Protein AF-A0A2N7PQ66-F1 (afdb_monomer_lite)

Organism: NCBI:txid1295609

Foldseek 3Di:
DPLPPPPVNLVVLVVVLVVLVVCLVVVVDDDPRNVVSNVVSVVSNVCSVVSVPPPD

Sequence (56 aa):
MKKNMGIIDRIIRILIAIFLIVLIYKGQVKDVLAIILGIISAVFILTGLIGWCRFI

Radius of gyration: 12.71 Å; chains: 1; bounding box: 26×19×32 Å

Secondary structure (DSSP, 8-state):
----S-HHHHHHHHHHHHHHHHHHHTT-S-THHHHHHHHHHHHHHHHHHHT-TT--

pLDDT: mean 73.17, std 11.6, range [39.06, 85.5]

InterPro domains:
  IPR021309 Inner membrane protein YgaP-like, transmembrane domain [PF11127] (1-53)

Structure (mmCIF, N/CA/C/O backbone):
data_AF-A0A2N7PQ66-F1
#
_entry.id   AF-A0A2N7PQ66-F1
#
loop_
_atom_site.group_PDB
_atom_site.id
_atom_site.type_symbol
_atom_site.label_atom_id
_atom_site.label_alt_id
_atom_site.label_comp_id
_atom_site.label_asym_id
_atom_site.label_entity_id
_atom_site.label_seq_id
_atom_site.pdbx_PDB_ins_code
_atom_site.Cartn_x
_atom_site.Cartn_y
_atom_site.Cartn_z
_atom_site.occupancy
_atom_site.B_iso_or_equiv
_atom_site.auth_seq_id
_atom_site.auth_comp_id
_atom_site.auth_asym_id
_atom_site.auth_atom_id
_atom_site.pdbx_PDB_model_num
ATOM 1 N N . MET A 1 1 ? 12.746 8.205 -16.289 1.00 48.94 1 MET A N 1
ATOM 2 C CA . MET A 1 1 ? 13.800 7.374 -15.661 1.00 48.94 1 MET A CA 1
ATOM 3 C C . MET A 1 1 ? 13.638 5.947 -16.156 1.00 48.94 1 MET A C 1
ATOM 5 O O . MET A 1 1 ? 12.504 5.490 -16.238 1.00 48.94 1 MET A O 1
ATOM 9 N N . LYS A 1 2 ? 14.729 5.275 -16.545 1.00 39.06 2 LYS A N 1
ATOM 10 C CA . LYS A 1 2 ? 14.709 3.869 -16.981 1.00 39.06 2 LYS A CA 1
ATOM 11 C C . LYS A 1 2 ? 14.035 3.049 -15.875 1.00 39.06 2 LYS A C 1
ATOM 13 O O . LYS A 1 2 ? 14.474 3.096 -14.730 1.00 39.06 2 LYS A O 1
ATOM 18 N N . LYS A 1 3 ? 12.904 2.417 -16.190 1.00 49.72 3 LYS A N 1
ATOM 19 C CA . LYS A 1 3 ? 12.041 1.745 -15.214 1.00 49.72 3 LYS A CA 1
ATOM 20 C C . LYS A 1 3 ? 12.748 0.459 -14.781 1.00 49.72 3 LYS A C 1
ATOM 22 O O . LYS A 1 3 ? 12.583 -0.574 -15.410 1.00 49.72 3 LYS A O 1
ATOM 27 N N . ASN A 1 4 ? 13.608 0.563 -13.770 1.00 54.53 4 ASN A N 1
ATOM 28 C CA . ASN A 1 4 ? 14.418 -0.541 -13.250 1.00 54.53 4 ASN A CA 1
ATOM 29 C C . ASN A 1 4 ? 13.841 -1.088 -11.936 1.00 54.53 4 ASN A C 1
ATOM 31 O O . ASN A 1 4 ? 14.576 -1.434 -11.021 1.00 54.53 4 ASN A O 1
ATOM 35 N N . MET A 1 5 ? 12.513 -1.122 -11.830 1.00 59.34 5 MET A N 1
ATOM 36 C CA . MET A 1 5 ? 11.849 -2.018 -10.891 1.00 59.34 5 MET A CA 1
ATOM 37 C C . MET A 1 5 ? 11.641 -3.320 -11.647 1.00 59.34 5 MET A C 1
ATOM 39 O O . MET A 1 5 ? 10.913 -3.343 -12.644 1.00 59.34 5 MET A O 1
ATOM 43 N N . GLY A 1 6 ? 12.322 -4.381 -11.211 1.00 70.38 6 GLY A N 1
ATOM 44 C CA . GLY A 1 6 ? 12.082 -5.716 -11.740 1.00 70.38 6 GLY A CA 1
ATOM 45 C C . GLY A 1 6 ? 10.586 -6.011 -11.671 1.00 70.38 6 GLY A C 1
ATOM 46 O O . GLY A 1 6 ? 9.937 -5.703 -10.675 1.00 70.38 6 GLY A O 1
ATOM 47 N N . ILE A 1 7 ? 10.024 -6.588 -12.733 1.00 72.75 7 ILE A N 1
ATOM 48 C CA . ILE A 1 7 ? 8.603 -6.982 -12.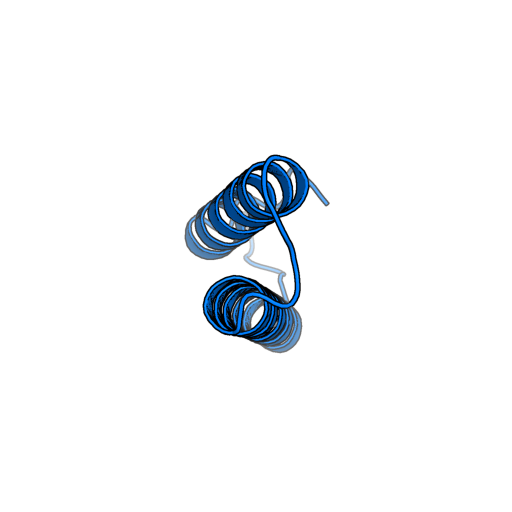797 1.00 72.75 7 ILE A CA 1
ATOM 49 C C . ILE A 1 7 ? 8.193 -7.774 -11.543 1.00 72.75 7 ILE A C 1
ATOM 51 O O . ILE A 1 7 ? 7.092 -7.603 -11.027 1.00 72.75 7 ILE A O 1
ATOM 55 N N . ILE A 1 8 ? 9.133 -8.556 -11.014 1.00 77.00 8 ILE A N 1
ATOM 56 C CA . ILE A 1 8 ? 9.032 -9.314 -9.768 1.00 77.00 8 ILE A CA 1
ATOM 57 C C . ILE A 1 8 ? 8.743 -8.407 -8.556 1.00 77.00 8 ILE A C 1
ATOM 59 O O . ILE A 1 8 ? 7.821 -8.698 -7.804 1.00 77.00 8 ILE A O 1
ATOM 63 N N . ASP A 1 9 ? 9.448 -7.284 -8.393 1.00 76.06 9 ASP A N 1
ATOM 64 C CA . ASP A 1 9 ? 9.260 -6.352 -7.266 1.00 76.06 9 ASP A CA 1
ATOM 65 C C . ASP A 1 9 ? 7.853 -5.727 -7.275 1.00 76.06 9 ASP A C 1
ATOM 67 O O . ASP A 1 9 ? 7.154 -5.674 -6.258 1.00 76.06 9 ASP A O 1
ATOM 71 N N . ARG A 1 10 ? 7.369 -5.366 -8.473 1.00 76.06 10 ARG A N 1
ATOM 72 C CA . ARG A 1 10 ? 6.008 -4.850 -8.674 1.00 76.06 10 ARG A CA 1
ATOM 73 C C . ARG A 1 10 ? 4.945 -5.893 -8.322 1.00 76.06 10 ARG A C 1
ATOM 75 O O . ARG A 1 10 ? 3.952 -5.553 -7.682 1.00 76.06 10 ARG A O 1
ATOM 82 N N . ILE A 1 11 ? 5.145 -7.143 -8.738 1.00 81.56 11 ILE A N 1
ATOM 83 C CA . ILE A 1 11 ? 4.223 -8.250 -8.450 1.00 81.56 11 ILE A CA 1
ATOM 84 C C . ILE A 1 11 ? 4.188 -8.542 -6.947 1.00 81.56 11 ILE A C 1
ATOM 86 O O . ILE A 1 11 ? 3.102 -8.659 -6.380 1.00 81.56 11 ILE A O 1
ATOM 90 N N . ILE A 1 12 ? 5.350 -8.586 -6.289 1.00 82.50 12 ILE A N 1
ATOM 91 C CA . ILE A 1 12 ? 5.459 -8.827 -4.845 1.00 82.50 12 ILE A CA 1
ATOM 92 C C . ILE A 1 12 ? 4.733 -7.733 -4.051 1.00 82.50 12 ILE A C 1
ATOM 94 O O . ILE A 1 12 ? 3.947 -8.059 -3.162 1.00 82.50 12 ILE A O 1
ATOM 98 N N . ARG A 1 13 ? 4.903 -6.448 -4.398 1.00 80.94 13 ARG A N 1
ATOM 99 C CA . ARG A 1 13 ? 4.170 -5.350 -3.733 1.00 80.94 13 ARG A CA 1
ATOM 100 C C . ARG A 1 13 ? 2.660 -5.481 -3.857 1.00 80.94 13 ARG A C 1
ATOM 102 O O . ARG A 1 13 ? 1.952 -5.275 -2.876 1.00 80.94 13 ARG A O 1
ATOM 109 N N . ILE A 1 14 ? 2.170 -5.812 -5.049 1.00 78.94 14 ILE A N 1
ATOM 110 C CA . ILE A 1 14 ? 0.732 -5.968 -5.290 1.00 78.94 14 ILE A CA 1
ATOM 111 C C . ILE A 1 14 ? 0.190 -7.161 -4.490 1.00 78.94 14 ILE A C 1
ATOM 113 O O . ILE A 1 14 ? -0.850 -7.037 -3.847 1.00 78.94 14 ILE A O 1
ATOM 117 N N . LEU A 1 15 ? 0.915 -8.283 -4.461 1.00 85.50 15 LEU A N 1
ATOM 118 C CA . LEU A 1 15 ? 0.557 -9.462 -3.665 1.00 85.50 15 LEU 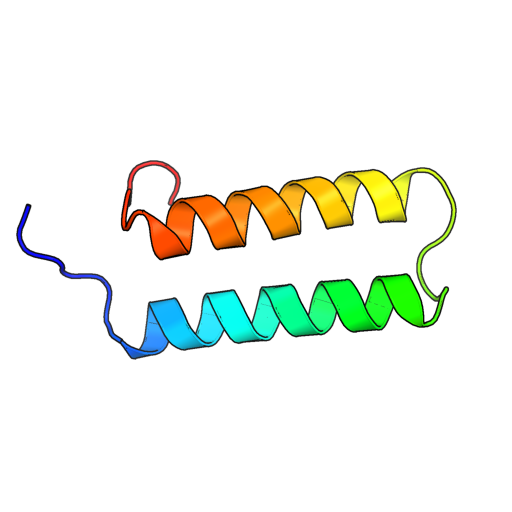A CA 1
ATOM 119 C C . LEU A 1 15 ? 0.485 -9.158 -2.165 1.00 85.50 15 LEU A C 1
ATOM 121 O O . LEU A 1 15 ? -0.497 -9.521 -1.520 1.00 85.50 15 LEU A O 1
ATOM 125 N N . ILE A 1 16 ? 1.484 -8.460 -1.619 1.00 83.44 16 ILE A N 1
ATOM 126 C CA . ILE A 1 16 ? 1.505 -8.053 -0.205 1.00 83.44 16 ILE A CA 1
ATOM 127 C C . ILE A 1 16 ? 0.318 -7.139 0.108 1.00 83.44 16 ILE A C 1
ATOM 129 O O . ILE A 1 16 ? -0.353 -7.322 1.123 1.00 83.44 16 ILE A O 1
ATOM 133 N N . ALA A 1 17 ? 0.020 -6.182 -0.770 1.00 79.19 17 ALA A N 1
ATOM 134 C CA . ALA A 1 17 ? -1.082 -5.257 -0.557 1.00 79.19 17 ALA A CA 1
ATOM 135 C C . ALA A 1 17 ? -2.448 -5.965 -0.566 1.00 79.19 17 ALA A C 1
ATOM 137 O O . ALA A 1 17 ? -3.278 -5.715 0.310 1.00 79.19 17 ALA A O 1
ATOM 138 N N . ILE A 1 18 ? -2.657 -6.904 -1.496 1.00 84.88 18 ILE A N 1
ATOM 139 C CA . ILE A 1 18 ? -3.857 -7.753 -1.539 1.00 84.88 18 ILE A CA 1
ATOM 140 C C . ILE A 1 18 ? -3.956 -8.611 -0.272 1.00 84.88 18 ILE A C 1
ATOM 142 O O . ILE A 1 18 ? -5.027 -8.696 0.327 1.00 84.88 18 ILE A O 1
ATOM 146 N N . PHE A 1 19 ? -2.849 -9.205 0.180 1.00 85.50 19 PHE A N 1
ATOM 147 C CA . PHE A 1 19 ? -2.821 -10.005 1.404 1.00 85.50 19 PHE A CA 1
ATOM 148 C C . PHE A 1 19 ? -3.228 -9.189 2.639 1.00 85.50 19 PHE A C 1
ATOM 150 O O . PHE A 1 19 ? -4.067 -9.637 3.420 1.00 85.50 19 PHE A O 1
ATOM 157 N N . LEU A 1 20 ? -2.708 -7.965 2.784 1.00 79.62 20 LEU A N 1
ATOM 158 C CA . LEU A 1 20 ? -3.077 -7.056 3.873 1.00 79.62 20 LEU A CA 1
ATOM 159 C C . LEU A 1 20 ? -4.563 -6.673 3.834 1.00 79.62 20 LEU A C 1
ATOM 161 O O . LEU A 1 20 ? -5.213 -6.658 4.877 1.00 79.62 20 LEU A O 1
ATOM 165 N N . ILE A 1 21 ? -5.123 -6.424 2.645 1.00 80.81 21 ILE A N 1
ATOM 166 C CA . ILE A 1 21 ? -6.556 -6.136 2.476 1.00 80.81 21 ILE A CA 1
ATOM 167 C C . ILE A 1 21 ? -7.407 -7.328 2.928 1.00 80.81 21 ILE A C 1
ATOM 169 O O . ILE A 1 21 ? -8.376 -7.145 3.664 1.00 80.81 21 ILE A O 1
ATOM 173 N N . VAL A 1 22 ? -7.033 -8.552 2.545 1.00 84.25 22 VAL A N 1
ATOM 174 C CA . VAL A 1 22 ? -7.739 -9.775 2.966 1.00 84.25 22 VAL A CA 1
ATOM 175 C C . VAL A 1 22 ? -7.637 -9.981 4.481 1.00 84.25 22 VAL A C 1
ATOM 177 O O . VAL A 1 22 ? -8.618 -10.376 5.112 1.00 84.25 22 VAL A O 1
ATOM 180 N N . LEU A 1 23 ? -6.481 -9.688 5.080 1.00 80.44 23 LEU A N 1
ATOM 181 C CA . LEU A 1 23 ? -6.264 -9.796 6.525 1.00 80.44 23 LEU A CA 1
ATOM 182 C C . LEU A 1 23 ? -7.142 -8.809 7.315 1.00 80.44 23 LEU A C 1
ATOM 184 O O . LEU A 1 23 ? -7.727 -9.182 8.334 1.00 80.44 23 LEU A O 1
ATOM 188 N N . ILE A 1 24 ? -7.274 -7.575 6.814 1.00 76.88 24 ILE A N 1
ATOM 189 C CA . ILE A 1 24 ? -8.171 -6.547 7.361 1.00 76.88 24 ILE A CA 1
ATOM 190 C C . ILE A 1 24 ? -9.635 -6.971 7.187 1.00 76.88 24 ILE A C 1
ATOM 192 O O . ILE A 1 24 ? -10.407 -6.912 8.141 1.00 76.88 24 ILE A O 1
ATOM 196 N N . TYR A 1 25 ? -10.013 -7.468 6.005 1.00 76.56 25 TYR A N 1
ATOM 197 C CA . TYR A 1 25 ? -11.384 -7.900 5.714 1.00 76.56 25 TYR A CA 1
ATOM 198 C C . TYR A 1 25 ? -11.826 -9.096 6.568 1.00 76.56 25 TYR A C 1
ATOM 200 O O . TYR A 1 25 ? -12.975 -9.162 6.997 1.00 76.56 25 TYR A O 1
ATOM 208 N N . LYS A 1 26 ? -10.909 -10.019 6.890 1.00 83.62 26 LYS A N 1
ATOM 209 C CA . LYS A 1 26 ? -11.173 -11.123 7.829 1.00 83.62 26 LYS A CA 1
ATOM 210 C C . LYS A 1 26 ? -11.354 -10.674 9.286 1.00 83.62 26 LYS A C 1
ATOM 212 O O . LYS A 1 26 ? -11.594 -11.525 10.140 1.00 83.62 26 LYS A O 1
AT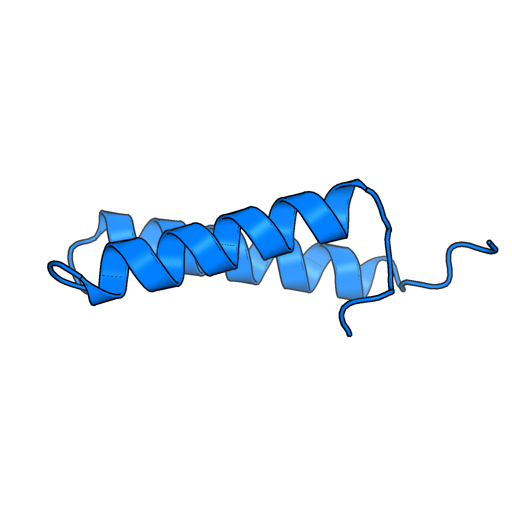OM 217 N N . GLY A 1 27 ? -11.213 -9.383 9.596 1.00 69.25 27 GLY A N 1
ATOM 218 C CA . GLY A 1 27 ? -11.395 -8.853 10.949 1.00 69.25 27 GLY A CA 1
ATOM 219 C C . GLY A 1 27 ? -10.350 -9.345 11.956 1.00 69.25 27 GLY A C 1
ATOM 220 O O . GLY A 1 27 ? -10.564 -9.234 13.161 1.00 69.25 27 GLY A O 1
ATOM 221 N N . GLN A 1 28 ? -9.226 -9.898 11.477 1.00 70.62 28 GLN A N 1
ATOM 222 C CA . GLN A 1 28 ? -8.094 -10.310 12.319 1.00 70.62 28 GLN A CA 1
ATOM 223 C C . GLN A 1 28 ? -7.382 -9.094 12.933 1.00 70.62 28 GLN A C 1
ATOM 225 O O . GLN A 1 28 ? -6.772 -9.205 13.992 1.00 70.62 28 GLN A O 1
ATOM 230 N N . VAL A 1 29 ? -7.488 -7.928 12.288 1.00 71.69 29 VAL A N 1
ATOM 231 C CA . VAL A 1 29 ? -6.936 -6.654 12.758 1.00 71.69 29 VAL A CA 1
ATOM 232 C C . VAL A 1 29 ? -8.103 -5.738 13.122 1.00 71.69 29 VAL A C 1
ATOM 234 O O . VAL A 1 29 ? -8.962 -5.488 12.279 1.00 71.69 29 VAL A O 1
ATOM 237 N N . LYS A 1 30 ? -8.159 -5.260 14.371 1.00 74.44 30 LYS A N 1
ATOM 238 C CA . LYS A 1 30 ? -9.269 -4.440 14.884 1.00 74.44 30 LYS A CA 1
ATOM 239 C C . LYS A 1 30 ? -8.909 -2.956 15.009 1.00 74.44 30 LYS A C 1
ATOM 241 O O . LYS A 1 30 ? -7.757 -2.592 15.254 1.00 74.44 30 LYS A O 1
ATOM 246 N N . ASP A 1 31 ? -9.940 -2.131 14.846 1.00 71.75 31 ASP A N 1
ATOM 247 C CA . ASP A 1 31 ? -10.003 -0.705 15.178 1.00 71.75 31 ASP A CA 1
ATOM 248 C C . ASP A 1 31 ? -8.985 0.184 14.448 1.00 71.75 31 ASP A C 1
ATOM 250 O O . ASP A 1 31 ? -9.093 0.425 13.247 1.00 71.75 31 ASP A O 1
ATOM 254 N N . VAL A 1 32 ? -8.002 0.719 15.165 1.00 82.00 32 VAL A N 1
ATOM 255 C CA . VAL A 1 32 ? -7.105 1.762 14.649 1.00 82.00 32 VAL A CA 1
ATOM 256 C C . VAL A 1 32 ? -5.974 1.163 13.811 1.00 82.00 32 VAL A C 1
ATOM 258 O O . VAL A 1 32 ? -5.561 1.745 12.807 1.00 82.00 32 VAL A O 1
ATOM 261 N N . LEU A 1 33 ? -5.509 -0.038 14.169 1.00 80.00 33 LEU A N 1
ATOM 262 C CA . LEU A 1 33 ? -4.436 -0.730 13.449 1.00 80.00 33 LEU A CA 1
ATOM 263 C C . LEU A 1 33 ? -4.861 -1.091 12.023 1.00 80.00 33 LEU A C 1
ATOM 265 O O . LEU A 1 33 ? -4.077 -0.910 11.096 1.00 80.00 33 LEU A O 1
ATOM 269 N N . ALA A 1 34 ? -6.108 -1.527 11.831 1.00 79.50 34 ALA A N 1
ATOM 270 C CA . ALA A 1 34 ? -6.650 -1.848 10.511 1.00 79.50 34 ALA A CA 1
ATOM 271 C C . ALA A 1 34 ? -6.655 -0.629 9.577 1.00 79.50 34 ALA A C 1
ATOM 273 O O . ALA A 1 34 ? -6.292 -0.739 8.406 1.00 79.50 34 ALA A O 1
ATOM 274 N N . ILE A 1 35 ? -7.011 0.543 10.109 1.00 80.81 35 ILE A N 1
ATOM 275 C CA . ILE A 1 35 ? -7.048 1.797 9.352 1.00 80.81 35 ILE A CA 1
ATOM 276 C C . ILE A 1 35 ? -5.628 2.221 8.959 1.00 80.81 35 ILE A C 1
ATOM 278 O O . ILE A 1 35 ? -5.381 2.515 7.791 1.00 80.81 35 ILE A O 1
ATOM 282 N N . ILE A 1 36 ? -4.676 2.188 9.896 1.00 84.50 36 ILE A N 1
ATOM 283 C CA . ILE A 1 36 ? -3.275 2.554 9.629 1.00 84.50 36 ILE A CA 1
ATOM 284 C C . ILE A 1 36 ? -2.652 1.611 8.589 1.00 84.50 36 ILE A C 1
ATOM 286 O O . ILE A 1 36 ? -2.078 2.072 7.601 1.00 84.50 36 ILE A O 1
ATOM 290 N N . LEU A 1 37 ? -2.805 0.294 8.763 1.00 78.75 37 LEU A N 1
ATOM 291 C CA . LEU A 1 37 ? -2.311 -0.712 7.814 1.00 78.75 37 LEU A CA 1
ATOM 292 C C . LEU A 1 37 ? -2.991 -0.598 6.441 1.00 78.75 37 LEU A C 1
ATOM 294 O O . LEU A 1 37 ? -2.330 -0.766 5.416 1.00 78.75 37 LEU A O 1
ATOM 298 N N . GLY A 1 38 ? -4.282 -0.262 6.405 1.00 81.12 38 GLY A N 1
ATOM 299 C CA . GLY A 1 38 ? -5.024 -0.016 5.170 1.00 81.12 38 GLY A CA 1
ATOM 300 C C . GLY A 1 38 ? -4.502 1.199 4.401 1.00 81.12 38 GLY A C 1
ATOM 301 O O . GLY A 1 38 ? -4.264 1.104 3.197 1.00 81.12 38 GLY A O 1
ATOM 302 N N . ILE A 1 39 ? -4.249 2.315 5.094 1.00 85.31 39 ILE A N 1
ATOM 303 C CA . ILE A 1 39 ? -3.681 3.532 4.494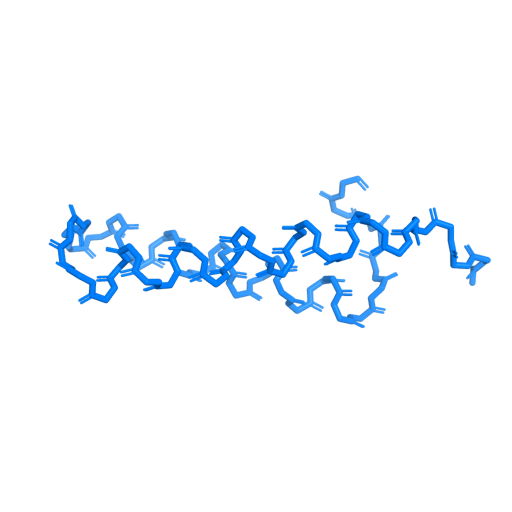 1.00 85.31 39 ILE A CA 1
ATOM 304 C C . ILE A 1 39 ? -2.278 3.252 3.945 1.00 85.31 39 ILE A C 1
ATOM 306 O O . ILE A 1 39 ? -1.985 3.606 2.803 1.00 85.31 39 ILE A O 1
ATOM 310 N N . ILE A 1 40 ? -1.426 2.565 4.712 1.00 82.31 40 ILE A N 1
ATOM 311 C CA . ILE A 1 40 ? -0.075 2.191 4.268 1.00 82.31 40 ILE A CA 1
ATOM 312 C C . ILE A 1 40 ? -0.141 1.301 3.021 1.00 82.31 40 ILE A C 1
ATOM 314 O O . ILE A 1 40 ? 0.583 1.548 2.056 1.00 82.31 40 ILE A O 1
ATOM 318 N N . SER A 1 41 ? -1.040 0.312 3.004 1.00 77.31 41 SER A N 1
ATOM 319 C CA . SER A 1 41 ? -1.258 -0.566 1.848 1.00 77.31 41 SER A CA 1
ATOM 320 C C . SER A 1 41 ? -1.707 0.221 0.609 1.00 77.31 41 SER A C 1
ATOM 322 O O . SER A 1 41 ? -1.132 0.067 -0.471 1.00 77.31 41 SER A O 1
ATOM 324 N N . ALA A 1 42 ? -2.662 1.145 0.763 1.00 83.00 42 ALA A N 1
ATOM 325 C CA . ALA A 1 42 ? -3.138 2.001 -0.323 1.00 83.00 42 ALA A CA 1
ATOM 326 C C . ALA A 1 42 ? -2.022 2.892 -0.895 1.00 83.00 42 ALA A C 1
ATOM 328 O O . ALA A 1 42 ? -1.861 2.981 -2.114 1.00 83.00 42 ALA A O 1
ATOM 329 N N . VAL A 1 43 ? -1.199 3.498 -0.034 1.00 82.56 43 VAL A N 1
ATOM 330 C CA . VAL A 1 43 ? -0.037 4.302 -0.448 1.00 82.56 43 VAL A CA 1
ATOM 331 C C . VAL A 1 43 ? 0.996 3.442 -1.184 1.00 82.56 43 VAL A C 1
ATOM 333 O O . VAL A 1 43 ? 1.543 3.870 -2.204 1.00 82.56 43 VAL A O 1
ATOM 336 N N . PHE A 1 44 ? 1.239 2.209 -0.734 1.00 74.19 44 PHE A N 1
ATOM 337 C CA . PHE A 1 44 ? 2.160 1.276 -1.394 1.00 74.19 44 PHE A CA 1
ATOM 338 C C . PHE A 1 44 ? 1.682 0.847 -2.788 1.00 74.19 44 PHE A C 1
ATOM 340 O O . PHE A 1 44 ? 2.489 0.758 -3.719 1.00 74.19 44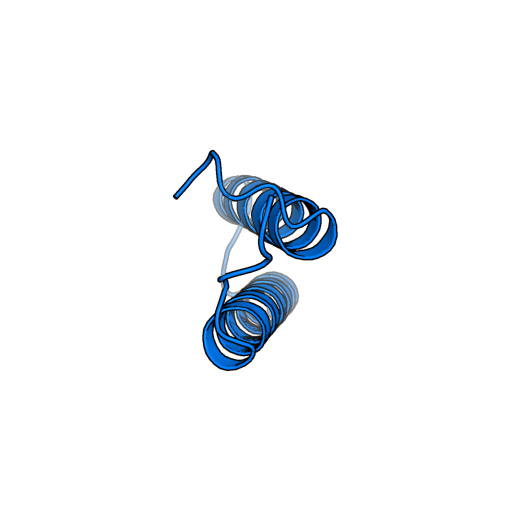 PHE A O 1
ATOM 347 N N . ILE A 1 45 ? 0.373 0.629 -2.956 1.00 76.75 45 ILE A N 1
ATOM 348 C CA . ILE A 1 45 ? -0.238 0.344 -4.261 1.00 76.75 45 ILE A CA 1
ATOM 349 C C . ILE A 1 45 ? -0.092 1.560 -5.179 1.00 76.75 45 ILE A C 1
ATOM 351 O O . ILE A 1 45 ? 0.410 1.428 -6.296 1.00 76.75 45 ILE A O 1
ATOM 355 N N . LEU A 1 46 ? -0.492 2.747 -4.715 1.00 78.88 46 LEU A N 1
ATOM 356 C CA . LEU A 1 46 ? -0.461 3.974 -5.514 1.00 78.88 46 LEU A CA 1
ATOM 357 C C . LEU A 1 46 ? 0.965 4.313 -5.969 1.00 78.88 46 LEU A C 1
ATOM 359 O O . LEU A 1 46 ? 1.198 4.547 -7.154 1.00 78.88 46 LEU A O 1
ATOM 363 N N . THR A 1 47 ? 1.945 4.247 -5.068 1.00 73.19 47 THR A N 1
ATOM 364 C CA . THR A 1 47 ? 3.358 4.490 -5.412 1.00 73.19 47 THR A CA 1
ATOM 365 C C . THR A 1 47 ? 3.925 3.427 -6.362 1.00 73.19 47 T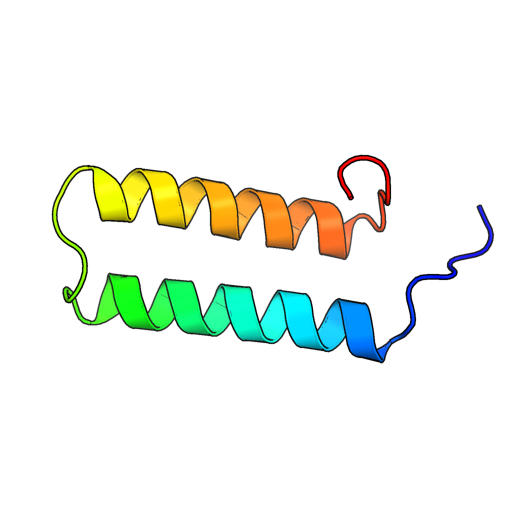HR A C 1
ATOM 367 O O . THR A 1 47 ? 4.663 3.767 -7.292 1.00 73.19 47 THR A O 1
ATOM 370 N N . GLY A 1 48 ? 3.533 2.156 -6.201 1.00 65.94 48 GLY A N 1
ATOM 371 C CA . GLY A 1 48 ? 3.899 1.059 -7.105 1.00 65.94 48 GLY A CA 1
ATOM 372 C C . GLY A 1 48 ? 3.269 1.155 -8.503 1.00 65.94 48 GLY A C 1
ATOM 373 O O . GLY A 1 48 ? 3.887 0.748 -9.489 1.00 65.94 48 GLY A O 1
ATOM 374 N N . LEU A 1 49 ? 2.066 1.726 -8.623 1.00 70.75 49 LEU A N 1
ATOM 375 C CA . LEU A 1 49 ? 1.385 1.959 -9.904 1.00 70.75 49 LEU A CA 1
ATOM 376 C C . LEU A 1 49 ? 1.989 3.139 -10.671 1.00 70.75 49 LEU A C 1
ATOM 378 O O . LEU A 1 49 ? 2.235 3.026 -11.875 1.00 70.75 49 LEU A O 1
ATOM 382 N N . ILE A 1 50 ? 2.281 4.236 -9.968 1.00 72.44 50 ILE A N 1
ATOM 383 C CA . ILE A 1 50 ? 2.880 5.446 -10.550 1.00 72.44 50 ILE A CA 1
ATOM 384 C C . ILE A 1 50 ? 4.353 5.187 -10.938 1.00 72.44 50 ILE A C 1
ATOM 386 O O . ILE A 1 50 ? 4.926 5.896 -11.763 1.00 72.44 50 ILE A O 1
ATOM 390 N N . GLY A 1 51 ? 4.971 4.116 -10.420 1.00 59.78 51 GLY A N 1
ATOM 391 C CA . GLY A 1 51 ? 6.372 3.782 -10.690 1.00 59.78 51 GLY A CA 1
ATOM 392 C C . GLY A 1 51 ? 7.334 4.818 -10.108 1.00 59.78 51 GLY A C 1
ATOM 393 O O . GLY A 1 51 ? 8.454 4.974 -10.600 1.00 59.78 51 GLY A O 1
ATOM 394 N N . TRP A 1 52 ? 6.884 5.552 -9.088 1.00 56.53 52 TRP A N 1
ATOM 395 C CA . TRP A 1 52 ? 7.670 6.563 -8.399 1.00 56.53 52 TRP A CA 1
ATOM 396 C C . TRP A 1 52 ? 8.492 5.883 -7.303 1.00 56.53 52 TRP A C 1
ATOM 398 O O . TRP A 1 52 ? 8.079 5.728 -6.157 1.00 56.53 52 TRP A O 1
ATOM 408 N N . CYS A 1 53 ? 9.679 5.431 -7.698 1.00 57.69 53 CYS A N 1
ATOM 409 C CA . CYS A 1 53 ? 10.672 4.765 -6.855 1.00 57.69 53 CYS A CA 1
ATOM 410 C C . CYS A 1 53 ? 11.428 5.761 -5.947 1.00 57.69 53 CYS A C 1
ATOM 412 O O . CYS A 1 53 ? 12.652 5.813 -5.971 1.00 57.69 53 CYS A O 1
ATOM 414 N N . ARG A 1 54 ? 10.723 6.632 -5.212 1.00 50.78 54 ARG A N 1
ATOM 415 C CA . ARG A 1 54 ? 11.352 7.607 -4.290 1.00 50.78 54 ARG A CA 1
ATOM 416 C C . ARG A 1 54 ? 11.023 7.361 -2.818 1.00 50.78 54 ARG A C 1
ATOM 418 O O . ARG A 1 54 ? 11.449 8.138 -1.976 1.00 50.78 54 ARG A O 1
ATOM 425 N N . PHE A 1 55 ? 10.284 6.296 -2.513 1.00 50.72 55 PHE A N 1
ATOM 426 C CA . PHE A 1 55 ? 9.899 5.956 -1.140 1.00 50.72 55 PHE A CA 1
ATOM 427 C C . PHE A 1 55 ? 10.475 4.613 -0.646 1.00 50.72 55 PHE A C 1
ATOM 429 O O . PHE A 1 55 ? 10.234 4.249 0.498 1.00 50.72 55 PHE A O 1
ATOM 436 N N . ILE A 1 56 ? 11.231 3.890 -1.489 1.00 46.72 56 ILE A N 1
ATOM 437 C CA . ILE A 1 56 ? 12.126 2.776 -1.120 1.00 46.72 56 ILE A CA 1
ATOM 438 C C . ILE A 1 56 ? 13.363 2.829 -2.016 1.00 46.72 56 ILE A C 1
ATOM 440 O O . ILE A 1 56 ? 13.179 3.204 -3.203 1.00 46.72 56 ILE A O 1
#